Protein AF-A0A7Y0QPB8-F1 (afdb_monomer)

Sequence (155 aa):
MIEALALRRPAPTMAFICRRVGDIARDRDLPAPSYSSVRAVVTAIDPGLITLAQEGDAAYRDRFELVFRRAASRPNEQWQADHTLLDIMVVDKGGNPVRPWLTIVLDDYSRAVASYTPLHRSTDGRADSTGAASGRTPQDQPGLAGLRAQSAIHL

Secondary structure (DSSP, 8-state):
-HHHHHTPSS---HHHHHHHHHHHHHTTTPPPPPHHHHHHHHHTS-HHHHHHHHH-HHHHHHHHS-------SSTTS-EEEEEEE-SS-EE-TTS-EE--EEEEEEETTT--EEEEEEEEE-TTS-EEE--------GGGSS--SS---B-----

Radius of gyration: 27.0 Å; Cα contacts (8 Å, |Δi|>4): 204; chains: 1; bounding box: 74×31×64 Å

Nearest PDB structures (foldseek):
  4fcy-assembly1_A  TM=5.886E-01  e=6.704E-06  Muvirus mu
  4fcy-assembly1_B  TM=4.683E-01  e=1.427E-04  Muvirus mu
  1bco-assembly1_A  TM=9.246E-01  e=1.149E+00  Muvirus mu
  1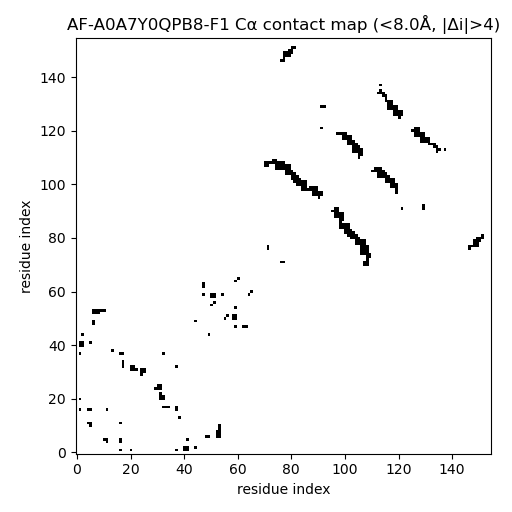bcm-assembly1_B  TM=8.246E-01  e=8.511E-01  Muvirus mu
  8xcj-assembly1_F  TM=3.112E-01  e=2.019E-01  Escherichia phage Lambda

pLDDT: mean 81.36, std 19.93, range [27.77, 97.19]

Foldseek 3Di:
DLCVLCLAPPRDDLVRSQVVQQVVCVVVVHDRDDSVVSVVVSVPPDVLSSCCSHVNDVSSCVPPPPPPDDADPDWPQAKDKDKAFDPDWDQDPVRDTWTWIKIWIAGRHVRDTQWMWTWDQDPVRDIDTDDTDHDDHPPPDPDPPDHDYDDPDDD

Mean predicted aligned error: 14.52 Å

Structure (mmCIF, N/CA/C/O backbone):
data_AF-A0A7Y0QPB8-F1
#
_entry.id   AF-A0A7Y0QPB8-F1
#
loop_
_atom_site.group_PDB
_atom_site.id
_atom_site.type_symbol
_atom_site.label_atom_id
_atom_site.label_alt_id
_atom_site.label_comp_id
_atom_site.label_asym_id
_atom_site.label_entity_id
_atom_site.label_seq_id
_atom_site.pdbx_PDB_ins_code
_atom_site.Cartn_x
_atom_site.Cartn_y
_atom_site.Cartn_z
_atom_site.occupancy
_atom_site.B_iso_or_equiv
_atom_site.auth_seq_id
_atom_site.auth_comp_id
_atom_site.auth_asym_id
_atom_site.auth_atom_id
_atom_site.pdbx_PDB_model_num
ATOM 1 N N . MET A 1 1 ? -22.682 -6.807 12.979 1.00 82.31 1 MET A N 1
ATOM 2 C CA . MET A 1 1 ? -23.544 -5.746 12.378 1.00 82.31 1 MET A CA 1
ATOM 3 C C . MET A 1 1 ? -22.943 -4.349 12.518 1.00 82.31 1 MET A C 1
ATOM 5 O O . MET A 1 1 ? -22.875 -3.652 11.516 1.00 82.31 1 MET A O 1
ATOM 9 N N . ILE A 1 2 ? -22.508 -3.931 13.715 1.00 89.31 2 ILE A N 1
ATOM 10 C CA . ILE A 1 2 ? -21.860 -2.620 13.929 1.00 89.31 2 ILE A CA 1
ATOM 11 C C . ILE A 1 2 ? -20.589 -2.480 13.075 1.00 89.31 2 ILE A C 1
ATOM 13 O O . ILE A 1 2 ? -20.415 -1.466 12.408 1.00 89.31 2 ILE A O 1
ATOM 17 N N . GLU A 1 3 ? -19.762 -3.525 13.012 1.00 91.69 3 GLU A N 1
ATOM 18 C CA . GLU A 1 3 ? -18.528 -3.550 12.209 1.00 91.69 3 GLU A CA 1
ATOM 19 C C . GLU A 1 3 ? -18.810 -3.355 10.716 1.00 91.69 3 GLU A C 1
ATOM 21 O O . GLU A 1 3 ? -18.207 -2.504 10.073 1.00 91.69 3 GLU A O 1
ATOM 26 N N . ALA A 1 4 ? -19.804 -4.069 10.178 1.00 91.81 4 ALA A N 1
ATOM 27 C CA . ALA A 1 4 ? -20.211 -3.930 8.782 1.00 91.81 4 ALA A CA 1
ATOM 28 C C . ALA A 1 4 ? -20.664 -2.502 8.443 1.00 91.81 4 ALA A C 1
ATOM 30 O O . ALA A 1 4 ? -20.426 -2.036 7.335 1.00 91.81 4 ALA A O 1
ATOM 31 N N . LEU A 1 5 ? -21.301 -1.794 9.386 1.00 93.06 5 LEU A N 1
ATOM 32 C CA . LEU A 1 5 ? -21.615 -0.376 9.213 1.00 93.06 5 LEU A CA 1
ATOM 33 C C . LEU A 1 5 ? -20.349 0.480 9.266 1.00 93.06 5 LEU A C 1
ATOM 35 O O . LEU A 1 5 ? -20.192 1.336 8.406 1.00 93.06 5 LEU A O 1
ATOM 39 N N . ALA A 1 6 ? -19.455 0.238 10.224 1.00 93.69 6 ALA A N 1
ATOM 40 C CA . ALA A 1 6 ? -18.211 0.990 10.391 1.00 93.69 6 ALA A CA 1
ATOM 41 C C . ALA A 1 6 ? -17.261 0.888 9.182 1.00 93.69 6 ALA A C 1
ATOM 43 O O . ALA A 1 6 ? -16.538 1.836 8.891 1.00 93.69 6 ALA A O 1
ATOM 44 N N . LEU A 1 7 ? -17.300 -0.225 8.444 1.00 94.62 7 LEU A N 1
ATOM 45 C CA . LEU A 1 7 ? -16.460 -0.471 7.266 1.00 94.62 7 LEU A CA 1
ATOM 46 C C . LEU A 1 7 ? -17.064 0.043 5.941 1.00 94.62 7 LEU A C 1
ATOM 48 O O . LEU A 1 7 ? -16.522 -0.223 4.871 1.00 94.62 7 LEU A O 1
ATOM 52 N N . ARG A 1 8 ? -18.187 0.774 5.956 1.00 93.81 8 ARG A N 1
ATOM 53 C CA . ARG A 1 8 ? -18.783 1.317 4.719 1.00 93.81 8 ARG A CA 1
ATOM 54 C C . ARG A 1 8 ? -18.012 2.520 4.175 1.00 93.81 8 ARG A C 1
ATOM 56 O O . ARG A 1 8 ? -17.440 3.293 4.938 1.00 93.81 8 ARG A O 1
ATOM 63 N N . ARG A 1 9 ? -18.108 2.720 2.853 1.00 89.38 9 ARG A N 1
ATOM 64 C CA . ARG A 1 9 ? -17.755 3.978 2.177 1.00 89.38 9 ARG A CA 1
ATOM 65 C C . ARG A 1 9 ? -19.018 4.765 1.789 1.00 89.38 9 ARG A C 1
ATOM 67 O O . ARG A 1 9 ? -19.978 4.148 1.313 1.00 89.38 9 ARG A O 1
ATOM 74 N N . PRO A 1 10 ? -19.026 6.101 1.946 1.00 88.50 10 PRO A N 1
ATOM 75 C CA . PRO A 1 10 ? -18.012 6.907 2.640 1.00 88.50 10 PRO A CA 1
ATOM 76 C C . PRO A 1 10 ? -17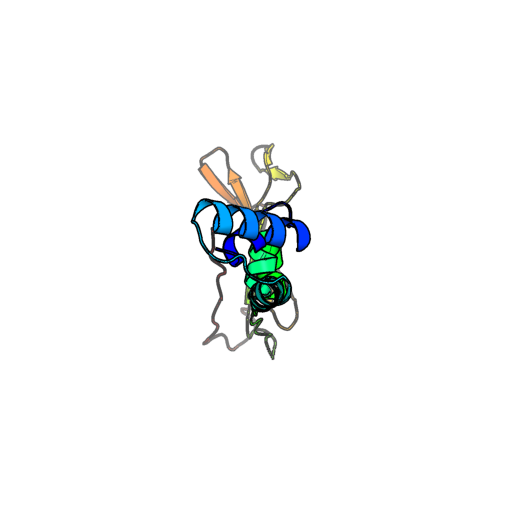.968 6.600 4.148 1.00 88.50 10 PRO A C 1
ATOM 78 O O . PRO A 1 10 ? -18.957 6.105 4.692 1.00 88.50 10 PRO A O 1
ATOM 81 N N . ALA A 1 11 ? -16.834 6.891 4.799 1.00 89.62 11 ALA A N 1
ATOM 82 C CA . ALA A 1 11 ? -16.611 6.611 6.218 1.00 89.62 11 ALA A CA 1
ATOM 83 C C . ALA A 1 11 ? -17.752 7.188 7.084 1.00 89.62 11 ALA A C 1
ATOM 85 O O . ALA A 1 11 ? -17.944 8.410 7.123 1.00 89.62 11 ALA A O 1
ATOM 86 N N . PRO A 1 12 ? -18.541 6.345 7.770 1.00 92.12 12 PRO A N 1
ATOM 87 C CA . PRO A 1 12 ? -19.667 6.827 8.547 1.00 92.12 12 PRO A CA 1
ATOM 88 C C . PRO A 1 12 ? -19.213 7.441 9.868 1.00 92.12 12 PRO A C 1
ATOM 90 O O . PRO A 1 12 ? -18.285 6.971 10.522 1.00 92.12 12 PRO A O 1
ATOM 93 N N . THR A 1 13 ? -19.932 8.467 10.316 1.00 95.00 13 THR A N 1
ATOM 94 C CA . THR A 1 13 ? -19.696 9.059 11.637 1.00 95.00 13 THR A CA 1
ATOM 95 C C . THR A 1 13 ? -20.217 8.145 12.746 1.00 95.00 13 THR A C 1
ATOM 97 O O . THR A 1 13 ? -21.201 7.423 12.569 1.00 95.00 13 THR A O 1
ATOM 100 N N . MET A 1 14 ? -19.627 8.228 13.943 1.00 95.06 14 MET A N 1
ATOM 101 C CA . MET A 1 14 ? -20.107 7.470 15.108 1.00 95.06 14 MET A CA 1
ATOM 102 C C . MET A 1 14 ? -21.590 7.747 15.404 1.00 95.06 14 MET A C 1
ATOM 104 O O . MET A 1 14 ? -22.345 6.831 15.726 1.00 95.06 14 MET A O 1
ATOM 108 N N . ALA A 1 15 ? -22.029 8.998 15.230 1.00 95.56 15 ALA A N 1
ATOM 109 C CA . ALA A 1 15 ? -23.427 9.391 15.388 1.00 95.56 15 ALA A CA 1
ATOM 110 C C . ALA A 1 15 ? -24.347 8.693 14.374 1.00 95.56 15 ALA A C 1
ATOM 112 O O . ALA A 1 15 ? -25.433 8.238 14.738 1.00 95.56 15 ALA A O 1
ATOM 113 N N . PHE A 1 16 ? -23.912 8.567 13.114 1.00 95.94 16 PHE A N 1
ATOM 114 C CA . PHE A 1 16 ? -24.649 7.815 12.102 1.00 95.94 16 PHE A CA 1
ATOM 115 C C . PHE A 1 16 ? -24.760 6.335 12.477 1.00 95.94 16 PHE A C 1
ATOM 117 O O . PHE A 1 16 ? -25.857 5.782 12.422 1.00 95.94 16 PHE A O 1
ATOM 124 N N . ILE A 1 17 ? -23.654 5.711 12.898 1.00 95.81 17 ILE A N 1
ATOM 125 C CA . ILE A 1 17 ? -23.640 4.298 13.300 1.00 95.81 17 ILE A CA 1
ATOM 126 C C . ILE A 1 17 ? -24.588 4.084 14.485 1.00 95.81 17 ILE A C 1
ATOM 128 O O . ILE A 1 17 ? -25.447 3.211 14.417 1.00 95.81 17 ILE A O 1
ATOM 132 N N . CYS A 1 18 ? -24.500 4.912 15.530 1.00 96.19 18 CYS A N 1
ATOM 133 C CA . CYS A 1 18 ? -25.363 4.800 16.709 1.00 96.19 18 CYS A CA 1
ATOM 134 C C . CYS A 1 18 ? -26.846 4.942 16.354 1.00 96.19 18 CYS A C 1
ATOM 136 O O . CYS A 1 18 ? -27.651 4.110 16.767 1.00 96.19 18 CYS A O 1
ATOM 138 N N . ARG A 1 19 ? -27.208 5.948 15.542 1.00 95.38 19 ARG A N 1
ATOM 139 C CA . ARG A 1 19 ? -28.592 6.134 15.085 1.00 95.38 19 ARG A CA 1
ATOM 140 C C . ARG A 1 19 ? -29.072 4.924 14.292 1.00 95.38 19 ARG A C 1
ATOM 142 O O . ARG A 1 19 ? -30.100 4.347 14.622 1.00 95.38 19 ARG A O 1
ATOM 149 N N . ARG A 1 20 ? -28.293 4.487 13.297 1.00 95.94 20 ARG A N 1
ATOM 150 C CA . ARG A 1 20 ? -28.693 3.386 12.416 1.00 95.94 20 ARG A CA 1
ATOM 151 C C . ARG A 1 20 ? -28.827 2.063 13.164 1.00 95.94 20 ARG A C 1
ATOM 153 O O . ARG A 1 20 ? -29.742 1.299 12.882 1.00 95.94 20 ARG A O 1
ATOM 160 N N . VAL A 1 21 ? -27.926 1.787 14.101 1.00 95.88 21 VAL A N 1
ATOM 161 C CA . VAL A 1 21 ? -27.992 0.588 14.943 1.00 95.88 21 VAL A CA 1
ATOM 162 C C . VAL A 1 21 ? -29.196 0.654 15.883 1.00 95.88 21 VAL A C 1
ATOM 164 O O . VAL A 1 21 ? -29.873 -0.356 16.048 1.00 95.88 21 VAL A O 1
ATOM 167 N N . GLY A 1 22 ? -29.493 1.827 16.449 1.00 95.69 22 GLY A N 1
ATOM 168 C CA . GLY A 1 22 ? -30.682 2.044 17.275 1.00 95.69 22 GLY A CA 1
ATOM 169 C C . GLY A 1 22 ? -31.989 1.834 16.509 1.00 95.69 22 GLY A C 1
ATOM 170 O O . GLY A 1 22 ? -32.894 1.187 17.028 1.00 95.69 22 GLY A O 1
ATOM 171 N N . ASP A 1 23 ? -32.067 2.311 15.266 1.00 95.38 23 ASP A N 1
ATOM 172 C CA . ASP A 1 23 ? -33.235 2.099 14.403 1.00 95.38 23 ASP A CA 1
ATOM 173 C C . ASP A 1 23 ? -33.446 0.611 14.110 1.00 95.38 23 ASP A C 1
ATOM 175 O O . ASP A 1 23 ? -34.529 0.089 14.340 1.00 95.38 23 ASP A O 1
ATOM 179 N N . ILE A 1 24 ? -32.383 -0.105 13.727 1.00 94.75 24 ILE A N 1
ATOM 180 C CA . ILE A 1 24 ? -32.460 -1.550 13.460 1.00 94.75 24 ILE A CA 1
ATOM 181 C C . ILE A 1 24 ? -32.827 -2.349 14.720 1.00 94.75 24 ILE A C 1
ATOM 183 O O . ILE A 1 24 ? -33.504 -3.369 14.618 1.00 94.75 24 ILE A O 1
ATOM 187 N N . ALA A 1 25 ? -32.353 -1.934 15.898 1.00 94.69 25 ALA A N 1
ATOM 188 C CA . ALA A 1 25 ? -32.713 -2.584 17.155 1.00 94.69 25 ALA A CA 1
ATOM 189 C C . ALA A 1 25 ? -34.209 -2.410 17.448 1.00 94.69 25 ALA A C 1
ATOM 191 O O . ALA A 1 25 ? -34.883 -3.393 17.738 1.00 94.69 25 ALA A O 1
ATOM 192 N N . ARG A 1 26 ? -34.736 -1.192 17.274 1.00 94.38 26 ARG A N 1
ATOM 193 C CA . ARG A 1 26 ? -36.162 -0.887 17.450 1.00 94.38 26 ARG A CA 1
ATOM 194 C C . ARG A 1 26 ? -37.044 -1.661 16.476 1.00 94.38 26 ARG A C 1
ATOM 196 O O . ARG A 1 26 ? -38.024 -2.247 16.909 1.00 94.38 26 ARG A O 1
ATOM 203 N N . ASP A 1 27 ? -36.659 -1.728 15.203 1.00 95.56 27 ASP A N 1
ATOM 204 C CA . ASP A 1 27 ? -37.388 -2.483 14.171 1.00 95.56 27 ASP A CA 1
ATOM 205 C C . ASP A 1 27 ? -37.447 -3.996 14.463 1.00 95.56 27 ASP A C 1
ATOM 207 O O . ASP A 1 27 ? -38.204 -4.728 13.830 1.00 95.56 27 ASP A O 1
ATOM 211 N N . ARG A 1 28 ? -36.615 -4.482 15.391 1.00 94.44 28 ARG A N 1
ATOM 212 C CA . ARG A 1 28 ? -36.526 -5.887 15.807 1.00 94.44 28 ARG A CA 1
ATOM 213 C C . ARG A 1 28 ? -36.967 -6.118 17.252 1.00 94.44 28 ARG A C 1
ATOM 215 O O . ARG A 1 28 ? -36.696 -7.194 17.777 1.00 94.44 28 ARG A O 1
ATOM 222 N N . ASP A 1 29 ? -37.565 -5.117 17.900 1.00 95.38 29 ASP A N 1
ATOM 223 C CA . ASP A 1 29 ? -37.940 -5.146 19.321 1.00 95.38 29 ASP A CA 1
ATOM 224 C C . ASP A 1 29 ? -36.774 -5.521 20.262 1.00 95.38 29 ASP A C 1
ATOM 226 O O . ASP A 1 29 ? -36.948 -6.128 21.319 1.00 95.38 29 ASP A O 1
ATOM 230 N N . LEU A 1 30 ? -35.549 -5.144 19.881 1.00 93.69 30 LEU A N 1
ATOM 231 C CA . LEU A 1 30 ? -34.339 -5.334 20.675 1.00 93.69 30 LEU A CA 1
ATOM 232 C C . LEU A 1 30 ? -33.961 -4.043 21.414 1.00 93.69 30 LEU A C 1
ATOM 234 O O . LEU A 1 30 ? -34.131 -2.941 20.880 1.00 93.69 30 LEU A O 1
ATOM 238 N N . PRO A 1 31 ? -33.366 -4.145 22.616 1.00 91.88 31 PRO A N 1
ATOM 239 C CA . PRO A 1 31 ? -32.845 -2.979 23.313 1.00 91.88 31 PRO A CA 1
ATOM 240 C C . PRO A 1 31 ? -31.716 -2.330 22.501 1.00 91.88 31 PRO A C 1
ATOM 242 O O . PRO A 1 31 ? -30.771 -2.992 22.063 1.00 91.88 31 PRO A O 1
ATOM 245 N N . ALA A 1 32 ? -31.806 -1.012 22.312 1.00 92.69 32 ALA A N 1
ATOM 246 C CA . ALA A 1 32 ? -30.786 -0.259 21.597 1.00 92.69 32 ALA A CA 1
ATOM 247 C C . ALA A 1 32 ? -29.463 -0.250 22.390 1.00 92.69 32 ALA A C 1
ATOM 249 O O . ALA A 1 32 ? -29.471 0.008 23.598 1.00 92.69 32 ALA A O 1
ATOM 250 N N . PRO A 1 33 ? -28.312 -0.496 21.739 1.00 94.00 33 PRO A N 1
ATOM 251 C CA . PRO A 1 33 ? -27.026 -0.442 22.415 1.00 94.00 33 PRO A CA 1
ATOM 252 C C . PRO A 1 33 ? -26.675 0.992 22.814 1.00 94.00 33 PRO A C 1
ATOM 254 O O . PRO A 1 33 ? -27.007 1.957 22.123 1.00 94.00 33 PRO A O 1
ATOM 257 N N . SER A 1 34 ? -25.940 1.124 23.917 1.00 95.25 34 SER A N 1
ATOM 258 C CA . SER A 1 34 ? -25.417 2.419 24.345 1.00 95.25 34 SER A CA 1
ATOM 259 C C . SER A 1 34 ? -24.350 2.936 23.373 1.00 95.25 34 SER A C 1
ATOM 261 O O . SER A 1 34 ? -23.650 2.153 22.722 1.00 95.25 34 SER A O 1
ATOM 263 N N . TYR A 1 35 ? -24.160 4.257 23.335 1.00 95.25 35 TYR A N 1
ATOM 264 C CA . TYR A 1 35 ? -23.067 4.881 22.582 1.00 95.25 35 TYR A CA 1
ATOM 265 C C . TYR A 1 35 ? -21.706 4.267 22.939 1.00 95.25 35 TYR A C 1
ATOM 267 O O . TYR A 1 35 ? -20.907 3.964 22.057 1.00 95.25 35 TYR A O 1
ATOM 275 N N . SER A 1 36 ? -21.459 4.033 24.230 1.00 96.50 36 SER A N 1
ATOM 276 C CA . SER A 1 36 ? -20.220 3.443 24.741 1.00 96.50 36 SER A CA 1
ATOM 277 C C . SER A 1 36 ? -19.984 2.039 24.189 1.00 96.50 36 SER A C 1
ATOM 279 O O . SER A 1 36 ? -18.866 1.717 23.797 1.00 96.50 36 SER A O 1
ATOM 281 N N . SER A 1 37 ? -21.039 1.225 24.102 1.00 9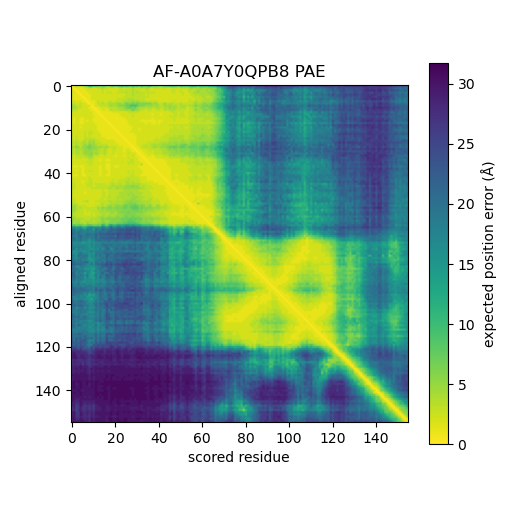6.12 37 SER A N 1
ATOM 282 C CA . SER A 1 37 ? -20.979 -0.127 23.539 1.00 96.12 37 SER A CA 1
ATOM 283 C C . SER A 1 37 ? -20.675 -0.095 22.042 1.00 96.12 37 SER A C 1
ATOM 285 O O . SER A 1 37 ? -19.805 -0.825 21.577 1.00 96.12 37 SER A O 1
ATOM 287 N N . VAL A 1 38 ? -21.346 0.785 21.287 1.00 96.56 38 VAL A N 1
ATOM 288 C CA . VAL A 1 38 ? -21.076 0.956 19.851 1.00 96.56 38 VAL A CA 1
ATOM 289 C C . VAL A 1 38 ? -19.644 1.434 19.632 1.00 96.56 38 VAL A C 1
ATOM 291 O O . VAL A 1 38 ? -18.924 0.853 18.823 1.00 96.56 38 VAL A O 1
ATOM 294 N N . ARG A 1 39 ? -19.204 2.442 20.394 1.00 96.19 39 ARG A N 1
ATOM 295 C CA . ARG A 1 39 ? -17.839 2.963 20.333 1.00 96.19 39 ARG A CA 1
ATOM 296 C C . ARG A 1 39 ? -16.816 1.870 20.620 1.00 96.19 39 ARG A C 1
ATOM 298 O O . ARG A 1 39 ? -15.878 1.760 19.846 1.00 96.19 39 ARG A O 1
ATOM 305 N N . ALA A 1 40 ? -17.016 1.067 21.665 1.00 97.19 40 ALA A N 1
ATOM 306 C CA . ALA A 1 40 ? -16.108 -0.018 22.031 1.00 97.19 40 ALA A CA 1
ATOM 307 C C . ALA A 1 40 ? -15.929 -1.030 20.891 1.00 97.19 40 ALA A C 1
ATOM 309 O O . ALA A 1 40 ? -14.799 -1.381 20.562 1.00 97.19 40 ALA A O 1
ATOM 310 N N . VAL A 1 41 ? -17.028 -1.437 20.243 1.00 96.19 41 VAL A N 1
ATOM 311 C CA . VAL A 1 41 ? -16.975 -2.345 19.086 1.00 96.19 41 VAL A CA 1
ATOM 312 C C . VAL A 1 41 ? -16.222 -1.703 17.927 1.00 96.19 41 VAL A C 1
ATOM 314 O O . VAL A 1 41 ? -15.317 -2.318 17.382 1.00 96.19 41 VAL A O 1
ATOM 317 N N . VAL A 1 42 ? -16.544 -0.455 17.571 1.00 95.62 42 VAL A N 1
ATOM 318 C CA . VAL A 1 42 ? -15.874 0.245 16.462 1.00 95.62 42 VAL A CA 1
ATOM 319 C C . VAL A 1 42 ? -14.376 0.423 16.727 1.00 95.62 42 VAL A C 1
ATOM 321 O O . VAL A 1 42 ? -13.578 0.247 15.815 1.00 95.62 42 VAL A O 1
ATOM 324 N N . THR A 1 43 ? -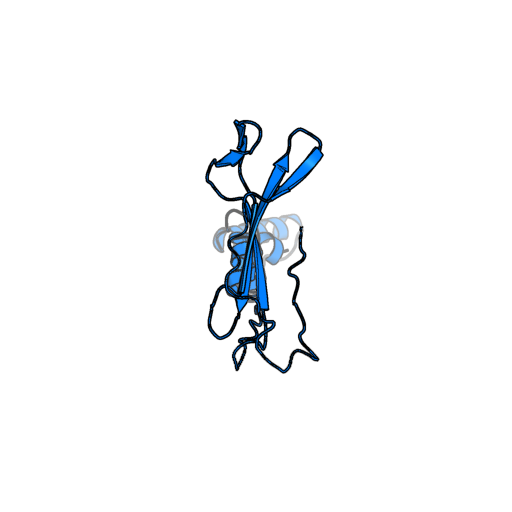13.976 0.734 17.963 1.00 95.19 43 THR A N 1
ATOM 325 C CA . THR A 1 43 ? -12.557 0.887 18.331 1.00 95.19 43 THR A CA 1
ATOM 326 C C . THR A 1 43 ? -11.794 -0.431 18.404 1.00 95.19 43 THR A C 1
ATOM 328 O O . THR A 1 43 ? -10.570 -0.407 18.386 1.00 95.19 43 THR A O 1
ATOM 331 N N . ALA A 1 44 ? -12.495 -1.561 18.512 1.00 96.69 44 ALA A N 1
ATOM 332 C CA . ALA A 1 44 ? -11.891 -2.890 18.526 1.00 96.69 44 ALA A CA 1
ATOM 333 C C . ALA A 1 44 ? -11.678 -3.467 17.115 1.00 96.69 44 ALA A C 1
ATOM 335 O O . ALA A 1 44 ? -11.056 -4.518 16.980 1.00 96.69 44 ALA A O 1
ATOM 336 N N . ILE A 1 45 ? -12.191 -2.804 16.071 1.00 95.56 45 ILE A N 1
ATOM 337 C CA . ILE A 1 45 ? -11.961 -3.216 14.685 1.00 95.56 45 ILE A CA 1
ATOM 338 C C . ILE A 1 45 ? -10.476 -3.058 14.366 1.00 95.56 45 ILE A C 1
ATOM 340 O O . ILE A 1 45 ? -9.881 -2.018 14.651 1.00 95.56 45 ILE A O 1
ATOM 344 N N . ASP A 1 46 ? -9.905 -4.083 13.734 1.00 93.94 46 ASP A N 1
ATOM 345 C CA . ASP A 1 46 ? -8.524 -4.063 13.268 1.00 93.94 46 ASP A CA 1
ATOM 346 C C . ASP A 1 46 ? -8.244 -2.807 12.407 1.00 93.94 46 ASP A C 1
ATOM 348 O O . ASP A 1 46 ? -8.951 -2.559 11.421 1.00 93.94 46 ASP A O 1
ATOM 352 N N . PRO A 1 47 ? -7.224 -1.995 12.747 1.00 92.12 47 PRO A N 1
ATOM 353 C CA . PRO A 1 47 ? -6.880 -0.796 11.982 1.00 92.12 47 PRO A CA 1
ATOM 354 C C . PRO A 1 47 ? -6.532 -1.084 10.514 1.00 92.12 47 PRO A C 1
ATOM 356 O O . PRO A 1 47 ? -6.762 -0.236 9.645 1.00 92.12 47 PRO A O 1
ATOM 359 N N . GLY A 1 48 ? -6.016 -2.282 10.228 1.00 93.25 48 GLY A N 1
ATOM 360 C CA . GLY A 1 48 ? -5.772 -2.763 8.877 1.00 93.25 48 GLY A CA 1
ATOM 361 C C . GLY A 1 48 ? -7.075 -2.941 8.100 1.00 93.25 48 GLY A C 1
ATOM 362 O O . GLY A 1 48 ? -7.201 -2.400 7.004 1.00 93.25 48 GLY A O 1
ATOM 363 N N . LEU A 1 49 ? -8.091 -3.584 8.683 1.00 93.88 49 LEU A N 1
ATOM 364 C CA . LEU A 1 49 ? -9.426 -3.691 8.076 1.00 93.88 49 LEU A CA 1
ATOM 365 C C . LEU A 1 49 ? -10.072 -2.325 7.828 1.00 93.88 49 LEU A C 1
ATOM 367 O O . LEU A 1 49 ? -10.691 -2.135 6.781 1.00 93.88 49 LEU A O 1
ATOM 371 N N . ILE A 1 50 ? -9.912 -1.360 8.741 1.00 94.19 50 ILE A N 1
ATOM 372 C CA . ILE A 1 50 ? -10.387 0.015 8.511 1.00 94.19 50 ILE A CA 1
ATOM 373 C C . ILE A 1 50 ? -9.657 0.637 7.316 1.00 94.19 50 ILE A C 1
ATOM 375 O O . ILE A 1 50 ? -10.304 1.190 6.429 1.00 94.19 50 ILE A O 1
ATOM 379 N N . THR A 1 51 ? -8.331 0.519 7.255 1.00 93.75 51 THR A N 1
ATOM 380 C CA . THR A 1 51 ? -7.524 1.078 6.157 1.00 93.75 51 THR A CA 1
ATOM 381 C C . THR A 1 51 ? -7.884 0.440 4.819 1.00 93.75 51 THR A C 1
ATOM 383 O O . THR A 1 51 ? -8.120 1.143 3.840 1.00 93.75 51 THR A O 1
ATOM 386 N N . LEU A 1 52 ? -8.027 -0.883 4.782 1.00 93.69 52 LEU A N 1
ATOM 387 C CA . LEU A 1 52 ? -8.490 -1.617 3.610 1.00 93.69 52 LEU A CA 1
ATOM 388 C C . LEU A 1 52 ? -9.871 -1.114 3.164 1.00 93.69 52 LEU A C 1
ATOM 390 O O . LEU A 1 52 ? -10.087 -0.747 2.005 1.00 93.69 52 LEU A O 1
ATOM 394 N N . ALA A 1 53 ? -10.804 -1.025 4.112 1.00 94.25 53 ALA A N 1
ATOM 395 C CA . ALA A 1 53 ? -12.169 -0.616 3.844 1.00 94.25 53 ALA A CA 1
ATOM 396 C C . ALA A 1 53 ? -12.297 0.846 3.423 1.00 94.25 53 ALA A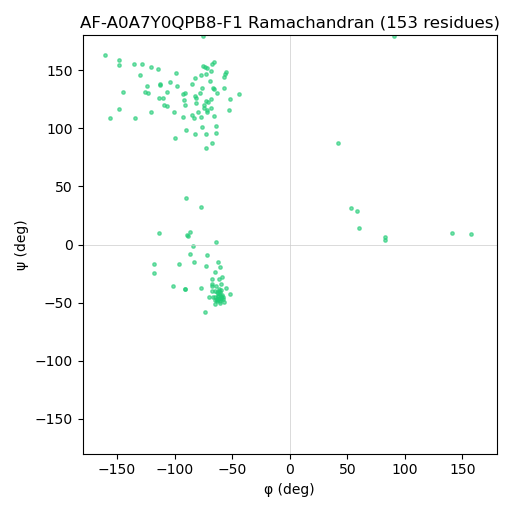 C 1
ATOM 398 O O . ALA A 1 53 ? -13.204 1.124 2.651 1.00 94.25 53 ALA A O 1
ATOM 399 N N . GLN A 1 54 ? -11.434 1.764 3.865 1.00 93.81 54 GLN A N 1
ATOM 400 C CA . GLN A 1 54 ? -11.559 3.199 3.563 1.00 93.81 54 GLN A CA 1
ATOM 401 C C . GLN A 1 54 ? -10.618 3.680 2.453 1.00 93.81 54 GLN A C 1
ATOM 403 O O . GLN A 1 54 ? -11.008 4.504 1.630 1.00 93.81 54 GLN A O 1
ATOM 408 N N . GLU A 1 55 ? -9.410 3.131 2.385 1.00 92.69 55 GLU A N 1
ATOM 409 C CA . GLU A 1 55 ? -8.307 3.642 1.562 1.00 92.69 55 GLU A CA 1
ATOM 410 C C . GLU A 1 55 ? -7.860 2.635 0.489 1.00 92.69 55 GLU A C 1
ATOM 412 O O . GLU A 1 55 ? -7.272 3.020 -0.518 1.00 92.69 55 GLU A O 1
ATOM 417 N N . GLY A 1 56 ? -8.245 1.362 0.632 1.00 92.44 56 GLY A N 1
ATOM 418 C CA . GLY A 1 56 ? -8.037 0.310 -0.365 1.00 92.44 56 GLY A CA 1
ATOM 419 C C . GLY A 1 56 ? -6.731 -0.468 -0.207 1.00 92.44 56 GLY A C 1
ATOM 420 O O . GLY A 1 56 ? -5.927 -0.218 0.692 1.00 92.44 56 GLY A O 1
ATOM 421 N N . ASP A 1 57 ? -6.540 -1.432 -1.107 1.00 91.81 57 ASP A N 1
ATOM 422 C CA . ASP A 1 57 ? -5.489 -2.448 -1.001 1.00 91.81 57 ASP A CA 1
ATOM 423 C C . ASP A 1 57 ? -4.084 -1.844 -0.983 1.00 91.81 57 ASP A C 1
ATOM 425 O O . ASP A 1 57 ? -3.266 -2.231 -0.159 1.00 91.81 57 ASP A O 1
ATOM 429 N N . ALA A 1 58 ? -3.797 -0.861 -1.842 1.00 88.88 58 ALA A N 1
ATOM 430 C CA . ALA A 1 58 ? -2.471 -0.242 -1.904 1.00 88.88 58 ALA A CA 1
ATOM 431 C C . ALA A 1 58 ? -2.073 0.401 -0.563 1.00 88.88 58 ALA A C 1
ATOM 433 O O . ALA A 1 58 ? -0.972 0.174 -0.066 1.00 88.88 58 ALA A O 1
ATOM 434 N N . ALA A 1 59 ? -2.997 1.146 0.050 1.00 91.06 59 ALA A N 1
ATOM 435 C CA . ALA A 1 59 ? -2.794 1.791 1.342 1.00 91.06 59 ALA A CA 1
ATOM 436 C C . ALA A 1 59 ? -2.672 0.782 2.494 1.00 91.06 59 ALA A C 1
ATOM 438 O O . ALA A 1 59 ? -1.901 1.007 3.428 1.00 91.06 59 ALA A O 1
ATOM 439 N N . TYR A 1 60 ? -3.427 -0.319 2.428 1.00 92.19 60 TYR A N 1
ATOM 440 C CA . TYR A 1 60 ? -3.323 -1.416 3.385 1.00 92.19 60 TYR A CA 1
ATOM 441 C C . TYR A 1 60 ? -1.957 -2.100 3.305 1.00 92.19 60 TYR A C 1
ATOM 443 O O . TYR A 1 60 ? -1.285 -2.228 4.327 1.00 92.19 60 TYR A O 1
ATOM 451 N N . ARG A 1 61 ? -1.527 -2.493 2.100 1.00 87.12 61 ARG A N 1
ATOM 452 C CA . ARG A 1 61 ? -0.250 -3.186 1.890 1.00 87.12 61 ARG A CA 1
ATOM 453 C C . ARG A 1 61 ? 0.931 -2.343 2.361 1.00 87.12 61 ARG A C 1
ATOM 455 O O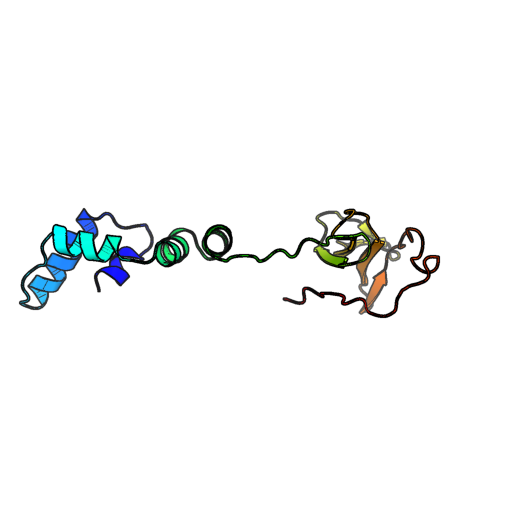 . ARG A 1 61 ? 1.784 -2.842 3.078 1.00 87.12 61 ARG A O 1
ATOM 462 N N . ASP A 1 62 ? 0.941 -1.057 2.027 1.00 86.00 62 ASP A N 1
ATOM 463 C CA . ASP A 1 62 ? 2.019 -0.140 2.414 1.00 86.00 62 ASP A CA 1
ATOM 464 C C . ASP A 1 62 ? 2.174 0.008 3.941 1.00 86.00 62 ASP A C 1
ATOM 466 O O . ASP A 1 62 ? 3.288 0.057 4.457 1.00 86.00 62 ASP A O 1
ATOM 470 N N . ARG A 1 63 ? 1.055 0.041 4.682 1.00 87.94 63 ARG A N 1
ATOM 471 C CA . ARG A 1 63 ? 1.055 0.256 6.140 1.00 87.94 63 ARG A CA 1
ATOM 472 C C . ARG A 1 63 ? 1.128 -1.014 6.980 1.00 87.94 63 ARG A C 1
ATOM 474 O O . ARG A 1 63 ? 1.726 -0.984 8.053 1.00 87.94 63 ARG A O 1
ATOM 481 N N . PHE A 1 64 ? 0.456 -2.081 6.554 1.00 86.75 64 PHE A N 1
ATOM 482 C CA . PHE A 1 64 ? 0.195 -3.258 7.389 1.00 86.75 64 PHE A CA 1
ATOM 483 C C . PHE A 1 64 ? 0.816 -4.546 6.849 1.00 86.75 64 PHE A C 1
ATOM 485 O O . PHE A 1 64 ? 1.092 -5.444 7.646 1.00 86.75 64 PHE A O 1
ATOM 492 N N . GLU A 1 65 ? 1.081 -4.663 5.542 1.00 82.38 65 GLU A N 1
ATOM 493 C CA . GLU A 1 65 ? 1.882 -5.787 5.056 1.00 82.38 65 GLU A CA 1
ATOM 494 C C . GLU A 1 65 ? 3.362 -5.503 5.306 1.00 82.38 65 GLU A C 1
ATOM 496 O O . GLU A 1 65 ? 3.984 -4.623 4.712 1.00 82.38 65 GLU A O 1
ATOM 501 N N . LEU A 1 66 ? 3.960 -6.306 6.183 1.00 67.62 66 LEU A N 1
ATOM 502 C CA . LEU A 1 66 ? 5.406 -6.368 6.327 1.00 67.62 66 LEU A CA 1
ATOM 503 C C . LEU A 1 66 ? 6.018 -6.901 5.028 1.00 67.62 66 LEU A C 1
ATOM 505 O O . LEU A 1 66 ? 6.146 -8.110 4.829 1.00 67.62 66 LEU A O 1
ATOM 509 N N . VAL A 1 67 ? 6.463 -5.998 4.155 1.00 66.62 67 VAL A N 1
ATOM 510 C CA . VAL A 1 67 ? 7.365 -6.366 3.064 1.00 66.62 67 VAL A CA 1
ATOM 511 C C . VAL A 1 67 ? 8.731 -6.641 3.688 1.00 66.62 67 VAL A C 1
ATOM 513 O O . VAL A 1 67 ? 9.518 -5.722 3.923 1.00 66.62 67 VAL A O 1
ATOM 516 N N . PHE A 1 68 ? 9.030 -7.910 3.979 1.00 60.97 68 PHE A N 1
ATOM 517 C CA . PHE A 1 68 ? 10.375 -8.313 4.386 1.00 60.97 68 PHE A CA 1
ATOM 518 C C . PHE A 1 68 ? 11.330 -8.150 3.199 1.00 60.97 68 PHE A C 1
ATOM 520 O O . PHE A 1 68 ? 11.556 -9.070 2.411 1.00 60.97 68 PHE A O 1
ATOM 527 N N . ARG A 1 69 ? 11.883 -6.944 3.053 1.00 63.53 69 ARG A N 1
ATOM 528 C CA . ARG A 1 69 ? 12.935 -6.655 2.083 1.00 63.53 69 ARG A CA 1
ATOM 529 C C . ARG A 1 69 ? 14.238 -7.217 2.634 1.00 63.53 69 ARG A C 1
ATOM 531 O O . ARG A 1 69 ? 14.854 -6.625 3.517 1.00 63.53 69 ARG A O 1
ATOM 538 N N . ARG A 1 70 ? 14.650 -8.380 2.128 1.00 70.06 70 ARG A N 1
ATOM 539 C CA . ARG A 1 70 ? 16.014 -8.873 2.340 1.00 70.06 70 ARG A CA 1
ATOM 540 C C . ARG A 1 70 ? 16.968 -7.930 1.626 1.00 70.06 70 ARG A C 1
ATOM 542 O O . ARG A 1 70 ? 16.972 -7.902 0.398 1.00 70.06 70 ARG A O 1
ATOM 549 N N . ALA A 1 71 ? 17.736 -7.175 2.402 1.00 80.69 71 ALA A N 1
ATOM 550 C CA . ALA A 1 71 ? 18.890 -6.456 1.895 1.00 80.69 71 ALA A CA 1
ATOM 551 C C . ALA A 1 71 ? 20.074 -7.425 1.820 1.00 80.69 71 ALA A C 1
ATOM 553 O O . ALA A 1 71 ? 20.385 -8.104 2.803 1.00 80.69 71 ALA A O 1
ATOM 554 N N . ALA A 1 72 ? 20.718 -7.495 0.661 1.00 90.06 72 ALA A N 1
ATOM 555 C CA . ALA A 1 72 ? 21.999 -8.160 0.507 1.00 90.06 72 ALA A CA 1
ATOM 556 C C . ALA A 1 72 ? 23.031 -7.537 1.461 1.00 90.06 72 ALA A C 1
ATOM 558 O O . ALA A 1 72 ? 23.029 -6.333 1.712 1.00 90.06 72 ALA A O 1
ATOM 559 N N . SER A 1 73 ? 23.917 -8.369 1.997 1.00 93.12 73 SER A N 1
ATOM 560 C CA . SER A 1 73 ? 25.000 -7.980 2.907 1.00 93.12 73 SER A CA 1
ATOM 561 C C . SER A 1 73 ? 26.331 -7.761 2.183 1.00 93.12 73 SER A C 1
ATOM 563 O O . SER A 1 73 ? 27.240 -7.137 2.732 1.00 93.12 73 SER A O 1
ATOM 565 N N . ARG A 1 74 ? 26.446 -8.260 0.946 1.00 93.19 74 ARG A N 1
ATOM 566 C CA . ARG A 1 74 ? 27.630 -8.133 0.088 1.00 93.19 74 ARG A CA 1
ATOM 567 C C . ARG A 1 74 ? 27.257 -8.073 -1.400 1.00 93.19 74 ARG A C 1
ATOM 569 O O . ARG A 1 74 ? 26.184 -8.557 -1.772 1.00 93.19 74 ARG A O 1
ATOM 576 N N . PRO A 1 75 ? 28.143 -7.535 -2.264 1.00 93.44 75 PRO A N 1
ATOM 577 C CA . PRO A 1 75 ? 27.933 -7.550 -3.709 1.00 93.44 75 PRO A CA 1
ATOM 578 C C . PRO A 1 75 ? 27.722 -8.969 -4.244 1.00 93.44 75 PRO A C 1
ATOM 580 O O . PRO A 1 75 ? 28.339 -9.921 -3.756 1.00 93.44 75 PRO A O 1
ATOM 583 N N . ASN A 1 76 ? 26.892 -9.094 -5.279 1.00 90.94 76 ASN A N 1
ATOM 584 C CA . ASN A 1 76 ? 26.553 -10.349 -5.947 1.00 90.94 76 ASN A CA 1
ATOM 585 C C . ASN A 1 76 ? 25.940 -11.404 -5.019 1.00 90.94 76 ASN A C 1
ATOM 587 O O . ASN A 1 76 ? 26.117 -12.591 -5.253 1.00 90.94 76 ASN A O 1
ATOM 591 N N . GLU A 1 77 ? 25.245 -11.007 -3.954 1.00 91.31 77 GLU A N 1
ATOM 592 C CA . GLU A 1 77 ? 24.507 -11.943 -3.096 1.00 91.31 77 GLU A CA 1
ATOM 593 C C . GLU A 1 77 ? 23.057 -12.133 -3.559 1.00 91.31 77 GLU A C 1
ATOM 595 O O . GLU A 1 77 ? 22.529 -13.245 -3.525 1.00 91.31 77 GLU A O 1
ATOM 600 N N . GLN A 1 78 ? 22.421 -11.052 -4.014 1.00 91.50 78 GLN A N 1
ATOM 601 C CA . GLN A 1 78 ? 21.038 -11.039 -4.475 1.00 91.50 78 GLN A CA 1
ATOM 602 C C . GLN A 1 78 ? 20.897 -10.057 -5.631 1.00 91.50 78 GLN A C 1
ATOM 604 O O . GLN A 1 78 ? 21.321 -8.905 -5.526 1.00 91.50 78 GLN A O 1
ATOM 609 N N . TRP A 1 79 ? 20.258 -10.502 -6.709 1.00 92.31 79 TRP A N 1
ATOM 610 C CA . TRP A 1 79 ? 19.928 -9.652 -7.848 1.00 92.31 79 TRP A CA 1
ATOM 611 C C . TRP A 1 79 ? 18.416 -9.466 -7.949 1.00 92.31 79 TRP A C 1
ATOM 613 O O . TRP A 1 79 ? 17.655 -10.421 -7.777 1.00 92.31 79 TRP A O 1
ATOM 623 N N . GLN A 1 80 ? 17.996 -8.236 -8.227 1.00 91.81 80 GLN A N 1
ATOM 624 C CA . GLN A 1 80 ? 16.606 -7.854 -8.465 1.00 91.81 80 GLN A CA 1
ATOM 625 C C . GLN A 1 80 ? 16.412 -7.592 -9.952 1.00 91.81 80 GLN A C 1
ATOM 627 O O . GLN A 1 80 ? 17.202 -6.870 -10.556 1.00 91.81 80 GLN A O 1
ATOM 632 N N . ALA A 1 81 ? 15.365 -8.172 -10.530 1.00 93.88 81 ALA A N 1
ATOM 633 C CA . ALA A 1 81 ? 14.956 -7.894 -11.896 1.00 93.88 81 ALA A CA 1
ATOM 634 C C . ALA A 1 81 ? 13.600 -7.189 -11.879 1.00 93.88 81 ALA A C 1
ATOM 636 O O . ALA A 1 81 ? 12.658 -7.709 -11.283 1.00 93.88 81 ALA A O 1
ATOM 637 N N . ASP A 1 82 ? 13.518 -6.035 -12.534 1.00 91.75 82 ASP A N 1
ATOM 638 C CA . ASP A 1 82 ? 12.259 -5.327 -12.773 1.00 91.75 82 ASP A CA 1
ATOM 639 C C . ASP A 1 82 ? 11.956 -5.285 -14.271 1.00 91.75 82 ASP A C 1
ATOM 641 O O . ASP A 1 82 ? 12.879 -5.300 -15.092 1.00 91.75 82 ASP A O 1
ATOM 645 N N . HIS A 1 83 ? 10.669 -5.241 -14.617 1.00 92.25 83 HIS A N 1
ATOM 646 C CA . HIS A 1 83 ? 10.185 -5.146 -15.988 1.00 92.25 83 HIS A CA 1
ATOM 647 C C . HIS A 1 83 ? 9.081 -4.094 -16.076 1.00 92.25 83 HIS A C 1
ATOM 649 O O . HIS A 1 83 ? 7.967 -4.310 -15.606 1.00 92.25 83 HIS A O 1
ATOM 655 N N . THR A 1 84 ? 9.382 -2.964 -16.711 1.00 92.06 84 THR A N 1
ATOM 656 C CA . THR A 1 84 ? 8.472 -1.816 -16.771 1.00 92.06 84 THR A CA 1
ATOM 657 C C . THR A 1 84 ? 8.232 -1.389 -18.215 1.00 92.06 84 THR A C 1
ATOM 659 O O . THR A 1 84 ? 9.179 -1.190 -18.977 1.00 92.06 84 THR A O 1
ATOM 662 N N . LEU A 1 85 ? 6.966 -1.202 -18.599 1.00 94.81 85 LEU A N 1
ATOM 663 C CA . LEU A 1 85 ? 6.615 -0.552 -19.862 1.00 94.81 85 LEU A CA 1
ATOM 664 C C . LEU A 1 85 ? 7.012 0.923 -19.786 1.00 94.81 85 LEU A C 1
ATOM 666 O O . LEU A 1 85 ? 6.475 1.667 -18.966 1.00 94.81 85 LEU A O 1
ATOM 670 N N . LEU A 1 86 ? 7.933 1.361 -20.643 1.00 92.81 86 LEU A N 1
ATOM 671 C CA . LEU A 1 86 ? 8.382 2.744 -20.609 1.00 92.81 86 LEU A CA 1
ATOM 672 C C . LEU A 1 86 ? 7.309 3.698 -21.149 1.00 92.81 86 LEU A C 1
ATOM 674 O O . LEU A 1 86 ? 6.560 3.400 -22.087 1.00 92.81 86 LEU A O 1
ATOM 678 N N . ASP A 1 87 ? 7.267 4.897 -20.576 1.00 93.44 87 ASP A N 1
ATOM 679 C CA . ASP A 1 87 ? 6.422 6.001 -21.041 1.00 93.44 87 ASP A CA 1
ATOM 680 C C . ASP A 1 87 ? 7.142 6.884 -22.073 1.00 93.44 87 ASP A C 1
ATOM 682 O O . ASP A 1 87 ? 7.073 8.108 -22.056 1.00 93.44 87 ASP A O 1
ATOM 686 N N . ILE A 1 88 ? 7.892 6.240 -22.970 1.00 91.56 88 ILE A N 1
ATOM 687 C CA . ILE A 1 88 ? 8.560 6.877 -24.106 1.00 91.56 88 ILE A CA 1
ATOM 688 C C . ILE A 1 88 ? 8.237 6.105 -25.383 1.00 91.56 88 ILE A C 1
ATOM 690 O O . ILE A 1 88 ? 8.116 4.878 -25.370 1.00 91.56 88 ILE A O 1
ATOM 694 N N . MET A 1 89 ? 8.125 6.833 -26.492 1.00 94.19 89 MET A N 1
ATOM 695 C CA . MET A 1 89 ? 8.021 6.254 -27.829 1.00 94.19 89 MET A CA 1
ATOM 696 C C . MET A 1 89 ? 9.420 6.111 -28.426 1.00 94.19 89 MET A C 1
ATOM 698 O O . MET A 1 89 ? 10.187 7.073 -28.448 1.00 94.19 89 MET A O 1
ATOM 702 N N . VAL A 1 90 ? 9.740 4.930 -28.943 1.00 91.19 90 VAL A N 1
ATOM 703 C CA . VAL A 1 90 ? 10.959 4.668 -29.720 1.00 91.19 90 VAL A CA 1
ATOM 704 C C . VAL A 1 90 ? 10.572 4.181 -31.109 1.00 91.19 90 VAL A C 1
ATOM 706 O O . VAL A 1 90 ? 9.502 3.608 -31.284 1.00 91.19 90 VAL A O 1
ATOM 709 N N . VAL A 1 91 ? 11.421 4.405 -32.104 1.00 91.88 91 VAL A N 1
ATOM 710 C CA . VAL A 1 91 ? 11.213 3.861 -33.451 1.00 91.88 91 VAL A CA 1
ATOM 711 C C . VAL A 1 91 ? 11.920 2.510 -33.532 1.00 91.88 91 VAL A C 1
ATOM 713 O O . VAL A 1 91 ? 13.109 2.422 -33.217 1.00 91.88 91 VAL A O 1
ATOM 716 N N . ASP A 1 92 ? 11.191 1.455 -33.894 1.00 87.50 92 ASP A N 1
ATOM 717 C CA . ASP A 1 92 ? 11.764 0.123 -34.084 1.00 87.50 92 ASP A CA 1
ATOM 718 C C . ASP A 1 92 ? 12.560 0.008 -35.399 1.00 87.50 92 ASP A C 1
ATOM 720 O O . ASP A 1 92 ? 12.663 0.949 -36.189 1.00 87.50 92 ASP A O 1
ATOM 724 N N . LYS A 1 93 ? 13.142 -1.169 -35.658 1.00 84.62 93 LYS A N 1
ATOM 725 C CA . LYS A 1 93 ? 13.890 -1.418 -36.903 1.00 84.62 93 LYS A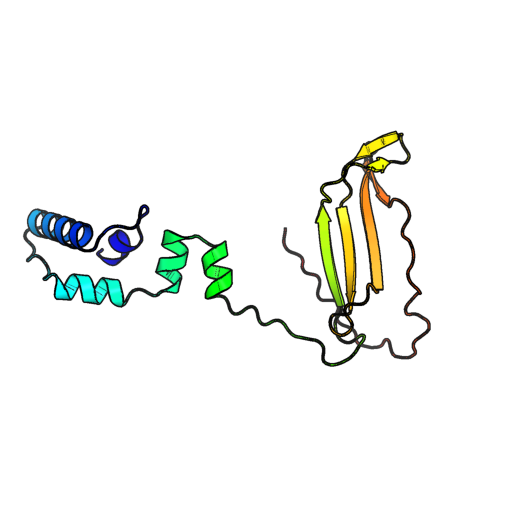 CA 1
ATOM 726 C C . LYS A 1 93 ? 13.016 -1.362 -38.161 1.00 84.62 93 LYS A C 1
ATOM 728 O O . LYS A 1 93 ? 13.550 -1.144 -39.244 1.00 84.62 93 LYS A O 1
ATOM 733 N N . GLY A 1 94 ? 11.708 -1.581 -38.025 1.00 83.69 94 GLY A N 1
ATOM 734 C CA . GLY A 1 94 ? 10.720 -1.472 -39.097 1.00 83.69 94 GLY A CA 1
ATOM 735 C C . GLY A 1 94 ? 10.217 -0.043 -39.321 1.00 83.69 94 GLY A C 1
ATOM 736 O O . GLY A 1 94 ? 9.416 0.177 -40.224 1.00 83.69 94 GLY A O 1
ATOM 737 N N . GLY A 1 95 ? 10.684 0.932 -38.533 1.00 88.56 95 GLY A N 1
ATOM 738 C CA . GLY A 1 95 ? 10.234 2.319 -38.612 1.00 88.56 95 GLY A CA 1
ATOM 739 C C . GLY A 1 95 ? 8.936 2.597 -37.849 1.00 88.56 95 GLY A C 1
ATOM 740 O O . GLY A 1 95 ? 8.416 3.710 -37.932 1.00 88.56 95 GLY A O 1
ATOM 741 N N . ASN A 1 96 ? 8.408 1.631 -37.094 1.00 88.94 96 ASN A N 1
ATOM 742 C CA . ASN A 1 96 ? 7.171 1.810 -36.346 1.00 88.94 96 ASN A CA 1
ATOM 743 C C . ASN A 1 96 ? 7.447 2.463 -34.987 1.00 88.94 96 ASN A C 1
ATOM 745 O O . ASN A 1 96 ? 8.389 2.073 -34.291 1.00 88.94 96 ASN A O 1
ATOM 749 N N . PRO A 1 97 ? 6.615 3.424 -34.557 1.00 91.62 97 PRO A N 1
ATOM 750 C CA . PRO A 1 97 ? 6.696 3.966 -33.213 1.00 91.62 97 PRO A CA 1
ATOM 751 C C . PRO A 1 97 ? 6.131 2.942 -32.213 1.00 91.62 97 PRO A C 1
ATOM 753 O O . PRO A 1 97 ? 4.960 2.570 -32.273 1.00 91.62 97 PRO A O 1
ATOM 756 N N . VAL A 1 98 ? 6.956 2.502 -31.266 1.00 93.06 98 VAL A N 1
ATOM 757 C CA . VAL A 1 98 ? 6.627 1.489 -30.255 1.00 93.06 98 VAL A CA 1
ATOM 758 C C . VAL A 1 98 ? 6.960 1.980 -28.847 1.00 93.06 98 VAL A C 1
ATOM 760 O O . VAL A 1 98 ? 7.840 2.819 -28.653 1.00 93.06 98 VAL A O 1
ATOM 763 N N . ARG A 1 99 ? 6.278 1.428 -27.840 1.00 93.94 99 ARG A N 1
ATOM 764 C CA . ARG A 1 99 ? 6.641 1.594 -26.425 1.00 93.94 99 ARG A CA 1
ATOM 765 C C . ARG A 1 99 ? 7.382 0.346 -25.962 1.00 93.94 99 ARG A C 1
ATOM 767 O O . ARG A 1 99 ? 6.772 -0.727 -25.946 1.00 93.94 99 ARG A O 1
ATOM 774 N N . PRO A 1 100 ? 8.673 0.441 -25.623 1.00 93.69 100 PRO A N 1
ATOM 775 C CA . PRO A 1 100 ? 9.425 -0.720 -25.203 1.00 93.69 100 PRO A CA 1
ATOM 776 C C . PRO A 1 100 ? 9.159 -1.008 -23.726 1.00 93.69 100 PRO A C 1
ATOM 778 O O . PRO A 1 100 ? 9.055 -0.107 -22.894 1.00 93.69 100 PRO A O 1
ATOM 781 N N . TRP A 1 101 ? 9.108 -2.285 -23.393 1.00 94.19 101 TRP A N 1
ATOM 782 C CA . TRP A 1 101 ? 9.337 -2.749 -22.041 1.00 94.19 101 TRP A CA 1
ATOM 783 C C . TRP A 1 101 ? 10.827 -2.720 -21.737 1.00 94.19 101 TRP A C 1
ATOM 785 O O . TRP A 1 101 ? 11.624 -3.180 -22.546 1.00 94.19 101 TRP A O 1
ATOM 795 N N . LEU A 1 102 ? 11.222 -2.218 -20.579 1.00 94.38 102 LEU A N 1
ATOM 796 C CA . LEU A 1 102 ? 12.597 -2.268 -20.111 1.00 94.38 102 LEU A CA 1
ATOM 797 C C . LEU A 1 102 ? 12.705 -3.293 -18.991 1.00 94.38 102 LEU A C 1
ATOM 799 O O . LEU A 1 102 ? 12.085 -3.132 -17.944 1.00 94.38 102 LEU A O 1
ATOM 803 N N . THR A 1 103 ? 13.526 -4.316 -19.208 1.00 94.19 103 THR A N 1
ATOM 804 C CA . THR A 1 103 ? 14.003 -5.187 -18.134 1.00 94.19 103 THR A CA 1
ATOM 805 C C . THR A 1 103 ? 15.332 -4.657 -17.615 1.00 94.19 103 THR A C 1
ATOM 807 O O . THR A 1 103 ? 16.239 -4.444 -18.418 1.00 94.19 103 THR A O 1
ATOM 810 N N . ILE A 1 104 ? 15.488 -4.487 -16.303 1.00 94.62 104 ILE A N 1
ATOM 811 C CA . ILE A 1 104 ? 16.772 -4.151 -15.660 1.00 94.62 104 ILE A CA 1
ATOM 812 C C . ILE A 1 104 ? 17.079 -5.206 -14.605 1.00 94.62 104 ILE A C 1
ATOM 814 O O . ILE A 1 104 ? 16.196 -5.570 -13.836 1.00 94.62 104 ILE A O 1
ATOM 818 N N . VAL A 1 105 ? 18.331 -5.664 -14.541 1.00 95.25 105 VAL A N 1
ATOM 819 C CA . VAL A 1 105 ? 18.854 -6.492 -13.449 1.00 95.25 105 VAL A CA 1
ATOM 820 C C . VAL A 1 105 ? 19.826 -5.663 -12.617 1.00 95.25 105 VAL A C 1
ATOM 822 O O . VAL A 1 105 ? 20.839 -5.183 -13.129 1.00 95.25 105 VAL A O 1
ATOM 825 N N . LEU A 1 106 ? 19.519 -5.511 -11.334 1.00 94.56 106 LEU A N 1
ATOM 826 C CA . LEU A 1 106 ? 20.276 -4.744 -10.351 1.00 94.56 106 LEU A CA 1
ATOM 827 C C . LEU A 1 106 ? 20.897 -5.671 -9.308 1.00 94.56 106 LEU A C 1
ATOM 829 O O . LEU A 1 106 ? 20.228 -6.568 -8.796 1.00 94.56 106 LEU A O 1
ATOM 833 N N . ASP A 1 107 ? 22.145 -5.409 -8.933 1.00 92.69 107 ASP A N 1
ATOM 834 C CA . ASP A 1 107 ? 22.715 -5.946 -7.698 1.00 92.69 107 ASP A CA 1
ATOM 835 C C . ASP A 1 107 ? 22.107 -5.214 -6.491 1.00 92.69 107 ASP A C 1
ATOM 837 O O . ASP A 1 107 ? 22.178 -3.988 -6.408 1.00 92.69 107 ASP A O 1
ATOM 841 N N . ASP A 1 108 ? 21.496 -5.940 -5.551 1.00 92.25 108 ASP A N 1
ATOM 842 C CA . ASP A 1 108 ? 20.750 -5.317 -4.447 1.00 92.25 108 ASP A CA 1
ATOM 843 C C . ASP A 1 108 ? 21.656 -4.555 -3.461 1.00 92.25 108 ASP A C 1
ATOM 845 O O . ASP A 1 108 ? 21.253 -3.507 -2.951 1.00 92.25 108 ASP A O 1
ATOM 849 N N . TYR A 1 109 ? 22.888 -5.033 -3.235 1.00 91.62 109 TYR A N 1
ATOM 850 C CA . TYR A 1 109 ? 23.839 -4.401 -2.313 1.00 91.62 109 TYR A CA 1
ATOM 851 C C . TYR A 1 109 ? 24.417 -3.106 -2.892 1.00 91.62 109 TYR A C 1
ATOM 853 O O . TYR A 1 109 ? 24.289 -2.036 -2.303 1.00 91.62 109 TYR A O 1
ATOM 861 N N . SER A 1 110 ? 25.060 -3.194 -4.058 1.00 92.81 110 SER A N 1
ATOM 862 C CA . SER A 1 110 ? 25.770 -2.064 -4.670 1.00 92.81 110 SER A CA 1
ATOM 863 C C . SER A 1 110 ? 24.866 -1.129 -5.469 1.00 92.81 110 SER A C 1
ATOM 865 O O . SER A 1 110 ? 25.290 -0.027 -5.814 1.00 92.81 110 SER A O 1
ATOM 867 N N . ARG A 1 111 ? 23.640 -1.566 -5.795 1.00 90.88 111 ARG A N 1
ATOM 868 C CA . ARG A 1 111 ? 22.718 -0.903 -6.734 1.00 90.88 111 ARG A CA 1
ATOM 869 C C . ARG A 1 111 ? 23.268 -0.762 -8.155 1.00 90.88 111 ARG A C 1
ATOM 871 O O . ARG A 1 111 ? 22.703 -0.025 -8.960 1.00 90.88 111 ARG A O 1
ATOM 878 N N . ALA A 1 112 ? 24.340 -1.480 -8.490 1.00 93.94 112 ALA A N 1
ATOM 879 C CA . ALA A 1 112 ? 24.884 -1.498 -9.837 1.00 93.94 112 ALA A CA 1
ATOM 880 C C . ALA A 1 112 ? 23.932 -2.218 -10.808 1.00 93.94 112 ALA A C 1
ATOM 882 O O . ALA A 1 112 ? 23.357 -3.258 -10.483 1.00 93.94 112 ALA A O 1
ATOM 883 N N . VAL A 1 113 ? 23.806 -1.684 -12.026 1.00 94.19 113 VAL A N 1
ATOM 884 C CA . VAL A 1 113 ? 23.095 -2.344 -13.129 1.00 94.19 113 VAL A CA 1
ATOM 885 C C . VAL A 1 113 ? 23.986 -3.443 -13.695 1.00 94.19 113 VAL A C 1
ATOM 887 O O . VAL A 1 113 ? 24.988 -3.160 -14.349 1.00 94.19 113 VAL A O 1
ATOM 890 N N . ALA A 1 114 ? 23.609 -4.696 -13.452 1.00 92.88 114 ALA A N 1
ATOM 891 C CA . ALA A 1 114 ? 24.289 -5.862 -14.004 1.00 92.88 114 ALA A CA 1
ATOM 892 C C . ALA A 1 114 ? 23.920 -6.073 -15.480 1.00 92.88 114 ALA A C 1
ATOM 894 O O . ALA A 1 114 ? 24.764 -6.454 -16.288 1.00 92.88 114 ALA A O 1
ATOM 895 N N . SER A 1 115 ? 22.660 -5.817 -15.849 1.00 92.31 115 SER A N 1
ATOM 896 C CA . SER A 1 115 ? 22.207 -5.853 -17.243 1.00 92.31 115 SER A CA 1
ATOM 897 C C . SER A 1 115 ? 20.908 -5.077 -17.444 1.00 92.31 115 SER A C 1
ATOM 899 O O . SER A 1 115 ? 20.187 -4.788 -16.489 1.00 92.31 115 SER A O 1
ATOM 901 N N . TYR A 1 116 ? 20.600 -4.754 -18.698 1.00 93.19 116 TYR A N 1
ATOM 902 C CA . TYR A 1 116 ? 19.291 -4.252 -19.091 1.00 93.19 116 TYR A CA 1
ATOM 903 C C . TYR A 1 116 ? 18.940 -4.696 -20.513 1.00 93.19 116 TYR A C 1
ATOM 905 O O . 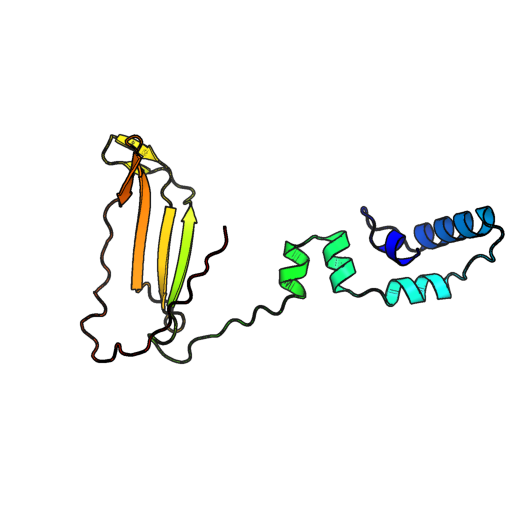TYR A 1 116 ? 19.818 -4.991 -21.327 1.00 93.19 116 TYR A O 1
ATOM 913 N N . THR A 1 117 ? 17.651 -4.782 -20.826 1.00 93.25 117 THR A N 1
ATOM 914 C CA . THR A 1 117 ? 17.165 -5.163 -22.155 1.00 93.25 117 THR A CA 1
ATOM 915 C C . THR A 1 117 ? 15.843 -4.464 -22.451 1.00 93.25 117 THR A C 1
ATOM 917 O O . THR A 1 117 ? 14.855 -4.731 -21.766 1.00 93.25 117 THR A O 1
ATOM 920 N N . PRO A 1 118 ? 15.790 -3.592 -23.471 1.00 88.50 118 PRO A N 1
ATOM 921 C CA . PRO A 1 118 ? 14.529 -3.117 -24.008 1.00 88.50 118 PRO A CA 1
ATOM 922 C C . PRO A 1 118 ? 13.918 -4.189 -24.927 1.00 88.50 118 PRO A C 1
ATOM 924 O O . PRO A 1 118 ? 14.575 -4.717 -25.828 1.00 88.50 118 PRO A O 1
ATOM 927 N N . LEU A 1 119 ? 12.648 -4.497 -24.704 1.00 86.88 119 LEU A N 1
ATOM 928 C CA . LEU A 1 119 ? 11.853 -5.481 -25.420 1.00 86.88 119 LEU A CA 1
ATOM 929 C C . LEU A 1 119 ? 10.615 -4.800 -25.989 1.00 86.88 119 LEU A C 1
ATOM 931 O O . LEU A 1 119 ? 9.872 -4.139 -25.272 1.00 86.88 119 LEU A O 1
ATOM 935 N N . HIS A 1 120 ? 10.338 -5.005 -27.266 1.00 85.19 120 HIS A N 1
ATOM 936 C CA . HIS A 1 120 ? 9.040 -4.666 -27.832 1.00 85.19 120 HIS A CA 1
ATOM 937 C C . HIS A 1 120 ? 8.571 -5.813 -28.719 1.00 85.19 120 HIS A C 1
ATOM 939 O O . HIS A 1 120 ? 9.360 -6.629 -29.208 1.00 85.19 120 HIS A O 1
ATOM 945 N N . ARG A 1 121 ? 7.256 -5.909 -28.893 1.00 69.31 121 ARG A N 1
ATOM 946 C CA . ARG A 1 121 ? 6.674 -6.859 -29.833 1.00 69.31 121 ARG A CA 1
ATOM 947 C C . ARG A 1 121 ? 6.761 -6.244 -31.225 1.00 69.31 121 ARG A C 1
ATOM 949 O O . ARG A 1 121 ? 6.209 -5.164 -31.418 1.00 69.31 121 ARG A O 1
ATOM 956 N N . SER A 1 122 ? 7.422 -6.912 -32.169 1.00 62.25 122 SER A N 1
ATOM 957 C CA . SER A 1 122 ? 7.332 -6.497 -33.568 1.00 62.25 122 SER A CA 1
ATOM 958 C C . SER A 1 122 ? 5.942 -6.832 -34.113 1.00 62.25 122 SER A C 1
ATOM 960 O O . SER A 1 122 ? 5.289 -7.786 -33.668 1.00 62.25 122 SER A O 1
ATOM 962 N N . THR A 1 123 ? 5.481 -6.056 -35.092 1.00 59.25 123 THR A N 1
ATOM 963 C CA . THR A 1 123 ? 4.214 -6.300 -35.804 1.00 59.25 123 THR A CA 1
ATOM 964 C C . THR A 1 123 ? 4.187 -7.651 -36.528 1.00 59.25 123 THR A C 1
ATOM 966 O O . THR A 1 123 ? 3.110 -8.192 -36.760 1.00 59.25 123 THR A O 1
ATOM 969 N N . ASP A 1 124 ? 5.355 -8.248 -36.774 1.00 63.25 124 ASP A N 1
ATOM 970 C CA . ASP A 1 124 ? 5.523 -9.540 -37.452 1.00 63.25 124 ASP A CA 1
ATOM 971 C C . ASP A 1 124 ? 5.486 -10.739 -36.481 1.00 63.25 124 ASP A C 1
ATOM 973 O O . ASP A 1 124 ? 5.776 -11.876 -36.853 1.00 63.25 124 ASP A O 1
ATOM 977 N N . GLY A 1 125 ? 5.144 -10.508 -35.207 1.00 52.34 125 GLY A N 1
ATOM 978 C CA . GLY A 1 125 ? 4.972 -11.558 -34.198 1.00 52.34 125 GLY A CA 1
ATOM 979 C C . GLY A 1 125 ? 6.265 -12.039 -33.531 1.00 52.34 125 GLY A C 1
ATOM 980 O O . GLY A 1 125 ? 6.208 -12.939 -32.690 1.00 52.34 125 GLY A O 1
ATOM 981 N N . ARG A 1 126 ? 7.418 -11.429 -33.840 1.00 55.50 126 ARG A N 1
ATOM 982 C CA . ARG A 1 126 ? 8.713 -11.727 -33.210 1.00 55.50 126 ARG A CA 1
ATOM 983 C C . ARG A 1 126 ? 9.008 -10.705 -32.111 1.00 55.50 126 ARG A C 1
ATOM 985 O O . ARG A 1 126 ? 8.778 -9.511 -32.274 1.00 55.50 126 ARG A O 1
ATOM 992 N N . ALA A 1 127 ? 9.495 -11.166 -30.964 1.00 56.50 127 ALA A N 1
ATOM 993 C CA . ALA A 1 127 ? 10.005 -10.264 -29.940 1.00 56.50 127 ALA A CA 1
ATOM 994 C C . ALA A 1 127 ? 11.372 -9.738 -30.400 1.00 56.50 127 ALA A C 1
ATOM 996 O O . ALA A 1 127 ? 12.288 -10.538 -30.599 1.00 56.50 127 ALA A O 1
ATOM 997 N N . ASP A 1 128 ? 11.490 -8.426 -30.596 1.00 61.78 128 ASP A N 1
ATOM 998 C CA . ASP A 1 128 ? 12.719 -7.797 -31.073 1.00 61.78 128 ASP A CA 1
ATOM 999 C C . ASP A 1 128 ? 13.341 -6.970 -29.940 1.00 61.78 128 ASP A C 1
ATOM 1001 O O . ASP A 1 128 ? 12.698 -6.129 -29.305 1.00 61.78 128 ASP A O 1
ATOM 1005 N N . SER A 1 129 ? 14.613 -7.241 -29.650 1.00 57.88 129 SER A N 1
ATOM 1006 C CA . SER A 1 129 ? 15.398 -6.473 -28.685 1.00 57.88 129 SER A CA 1
ATOM 1007 C C . SER A 1 129 ? 16.111 -5.333 -29.406 1.00 57.88 129 SER A C 1
ATOM 1009 O O . SER A 1 129 ? 16.936 -5.569 -30.300 1.00 57.88 129 SER A O 1
ATOM 1011 N N . THR A 1 130 ? 15.839 -4.095 -29.011 1.00 56.97 130 THR A N 1
ATOM 1012 C CA . THR A 1 130 ? 16.529 -2.924 -29.562 1.00 56.97 130 THR A CA 1
ATOM 1013 C C . THR A 1 130 ? 17.861 -2.750 -28.834 1.00 56.97 130 THR A C 1
ATOM 1015 O O . THR A 1 130 ? 17.887 -2.186 -27.756 1.00 56.97 130 THR A O 1
ATOM 1018 N N . GLY A 1 131 ? 18.960 -3.273 -29.391 1.00 51.19 131 GLY A N 1
ATOM 1019 C CA . GLY A 1 131 ? 20.345 -2.991 -28.972 1.00 51.19 131 GLY A CA 1
ATOM 1020 C C . GLY A 1 131 ? 20.603 -2.943 -27.456 1.00 51.19 131 GLY A C 1
ATOM 1021 O O . GLY A 1 131 ? 20.598 -1.872 -26.858 1.00 51.19 131 GLY A O 1
ATOM 1022 N N . ALA A 1 132 ? 20.891 -4.089 -26.837 1.00 48.78 132 ALA A N 1
ATOM 1023 C CA . ALA A 1 132 ? 21.377 -4.128 -25.459 1.00 48.78 132 ALA A CA 1
ATOM 1024 C C . ALA A 1 132 ? 22.795 -3.533 -25.383 1.00 48.78 132 ALA A C 1
ATOM 1026 O O . ALA A 1 132 ? 23.691 -4.021 -26.075 1.00 48.78 132 ALA A O 1
ATOM 1027 N N . ALA A 1 133 ? 23.042 -2.529 -24.532 1.00 48.47 133 ALA A N 1
ATOM 1028 C CA . ALA A 1 133 ? 24.420 -2.242 -24.145 1.00 48.47 133 ALA A CA 1
ATOM 1029 C C . ALA A 1 133 ? 24.795 -3.199 -23.015 1.00 48.47 133 ALA A C 1
ATOM 1031 O O . ALA A 1 133 ? 24.311 -3.092 -21.887 1.00 48.47 133 ALA A O 1
ATOM 1032 N N . SER A 1 134 ? 25.658 -4.158 -23.339 1.00 43.66 134 SER A N 1
ATOM 1033 C CA . SER A 1 134 ? 26.306 -4.993 -22.340 1.00 43.66 134 SER A CA 1
ATOM 1034 C C . SER A 1 134 ? 27.193 -4.099 -21.471 1.00 43.66 134 SER A C 1
ATOM 1036 O O . SER A 1 134 ? 28.301 -3.732 -21.859 1.00 43.66 134 SER A O 1
ATOM 1038 N N . GLY A 1 135 ? 26.721 -3.765 -20.269 1.00 45.84 135 GLY A N 1
ATOM 1039 C CA . GLY A 1 135 ? 27.630 -3.558 -19.144 1.00 45.84 135 GLY A CA 1
ATOM 1040 C C . GLY A 1 135 ? 28.477 -4.822 -18.971 1.00 45.84 135 GLY A C 1
ATOM 1041 O O . GLY A 1 135 ? 28.039 -5.911 -19.347 1.00 45.84 135 GLY A O 1
ATOM 1042 N N . ARG A 1 136 ? 29.723 -4.672 -18.511 1.00 39.97 136 ARG A N 1
ATOM 1043 C CA . ARG A 1 136 ? 30.730 -5.747 -18.458 1.00 39.97 136 ARG A CA 1
ATOM 1044 C C . ARG A 1 136 ? 30.146 -7.063 -17.930 1.00 39.97 136 ARG A C 1
ATOM 1046 O O . ARG A 1 136 ? 29.518 -7.095 -16.876 1.00 39.97 136 ARG A O 1
ATOM 1053 N N . THR A 1 137 ? 30.389 -8.138 -18.671 1.00 39.31 137 THR A N 1
ATOM 1054 C CA . THR A 1 137 ? 29.977 -9.507 -18.355 1.00 39.31 137 THR A CA 1
ATOM 1055 C C . THR A 1 137 ? 30.517 -9.965 -16.989 1.00 39.31 137 THR A C 1
ATOM 1057 O O . THR A 1 137 ? 31.716 -9.836 -16.746 1.00 39.31 137 THR A O 1
ATOM 1060 N N . PRO A 1 138 ? 29.694 -10.595 -16.127 1.00 43.97 138 PRO A N 1
ATOM 1061 C CA . PRO A 1 138 ? 30.119 -11.192 -14.849 1.00 43.97 138 PRO A CA 1
ATOM 1062 C C . PRO A 1 138 ? 31.104 -12.375 -14.945 1.00 43.97 138 PRO A C 1
ATOM 1064 O O . PRO A 1 138 ? 31.448 -12.961 -13.922 1.00 43.97 138 PRO A O 1
ATOM 1067 N N . GLN A 1 139 ? 31.552 -12.761 -16.146 1.00 42.06 139 GLN A N 1
ATOM 1068 C CA . GLN A 1 139 ? 32.460 -13.901 -16.348 1.00 42.06 139 GLN A CA 1
ATOM 1069 C C . GLN A 1 139 ? 33.907 -13.654 -15.882 1.00 42.06 139 GLN A C 1
ATOM 1071 O O . GLN A 1 139 ? 34.663 -14.614 -15.779 1.00 42.06 139 GLN A O 1
ATOM 1076 N N . ASP A 1 140 ? 34.271 -12.422 -15.513 1.00 39.53 140 ASP A N 1
ATOM 1077 C CA . ASP A 1 140 ? 35.595 -12.094 -14.956 1.00 39.53 140 ASP A CA 1
ATOM 1078 C C . ASP A 1 140 ? 35.695 -12.271 -13.422 1.00 39.53 140 ASP A C 1
ATOM 1080 O O . ASP A 1 140 ? 36.679 -11.848 -12.813 1.00 39.53 140 ASP A O 1
ATOM 1084 N N . GLN A 1 141 ? 34.705 -12.889 -12.758 1.00 44.41 141 GLN A N 1
ATOM 1085 C CA . GLN A 1 141 ? 34.763 -13.165 -11.313 1.00 44.41 141 GLN A CA 1
ATOM 1086 C C . GLN A 1 141 ? 34.659 -14.673 -11.007 1.00 44.41 141 GLN A C 1
ATOM 1088 O O . GLN A 1 141 ? 33.607 -15.278 -11.234 1.00 44.41 141 GLN A O 1
ATOM 1093 N N . PRO A 1 142 ? 35.715 -15.311 -10.459 1.00 33.09 142 PRO A N 1
ATOM 1094 C CA . PRO A 1 142 ? 35.653 -16.712 -10.061 1.00 33.09 142 PRO A CA 1
ATOM 1095 C C . PRO A 1 142 ? 34.777 -16.854 -8.803 1.00 33.09 142 PRO A C 1
ATOM 1097 O O . PRO A 1 142 ? 35.125 -16.336 -7.745 1.00 33.09 142 PRO A O 1
ATOM 1100 N N . GLY A 1 143 ? 33.636 -17.553 -8.906 1.00 39.56 143 GLY A N 1
ATOM 1101 C CA . GLY A 1 143 ? 32.796 -17.869 -7.734 1.00 39.56 143 GLY A CA 1
ATOM 1102 C C . GLY A 1 143 ? 31.305 -18.187 -7.953 1.00 39.56 143 GLY A C 1
ATOM 1103 O O . GLY A 1 143 ? 30.571 -18.288 -6.975 1.00 39.56 143 GLY A O 1
ATOM 1104 N N . LEU A 1 144 ? 30.820 -18.353 -9.190 1.00 47.03 144 LEU A N 1
ATOM 110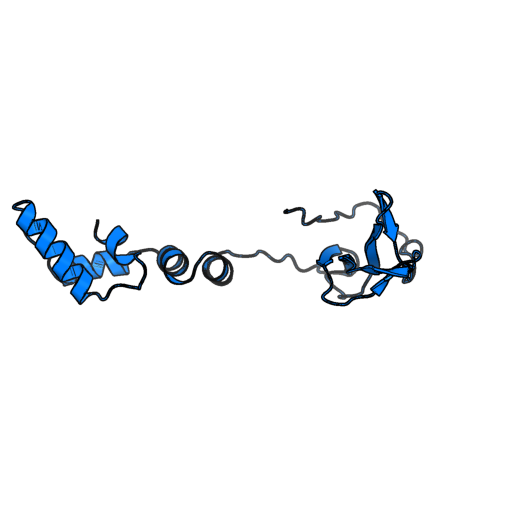5 C CA . LEU A 1 144 ? 29.383 -18.437 -9.537 1.00 47.03 144 LEU A CA 1
ATOM 1106 C C . LEU A 1 144 ? 28.669 -19.779 -9.230 1.00 47.03 144 LEU A C 1
ATOM 1108 O O . LEU A 1 144 ? 27.726 -20.154 -9.925 1.00 47.03 144 LEU A O 1
ATOM 1112 N N . ALA A 1 145 ? 29.051 -20.508 -8.181 1.00 36.12 145 ALA A N 1
ATOM 1113 C CA . ALA A 1 145 ? 28.314 -21.700 -7.749 1.00 36.12 145 ALA A CA 1
ATOM 1114 C C . ALA A 1 145 ? 27.394 -21.361 -6.560 1.00 36.12 145 ALA A C 1
ATOM 1116 O O . ALA A 1 145 ? 27.815 -21.439 -5.410 1.00 36.12 145 ALA A O 1
ATOM 1117 N N . GLY A 1 146 ? 26.134 -20.982 -6.826 1.00 38.88 146 GLY A N 1
ATOM 1118 C CA . GLY A 1 146 ? 25.088 -20.948 -5.784 1.00 38.88 146 GLY A CA 1
ATOM 1119 C C . GLY A 1 146 ? 24.073 -19.798 -5.801 1.00 38.88 146 GLY A C 1
ATOM 1120 O O . GLY A 1 146 ? 23.320 -19.658 -4.837 1.00 38.88 146 GLY A O 1
ATOM 1121 N N . LEU A 1 147 ? 24.022 -18.966 -6.844 1.00 45.25 147 LEU A N 1
ATOM 1122 C CA . LEU A 1 147 ? 23.200 -17.750 -6.831 1.00 45.25 147 LEU A CA 1
ATOM 1123 C C . LEU A 1 147 ? 21.724 -18.014 -7.147 1.00 45.25 147 LEU A C 1
ATOM 1125 O O . LEU A 1 147 ? 21.382 -18.600 -8.171 1.00 45.25 147 LEU A O 1
ATOM 1129 N N . ARG A 1 148 ? 20.841 -17.551 -6.255 1.00 48.41 148 ARG A N 1
ATOM 1130 C CA . ARG A 1 148 ? 19.386 -17.595 -6.431 1.00 48.41 148 ARG A CA 1
ATOM 1131 C C . ARG A 1 148 ? 18.917 -16.284 -7.058 1.00 48.41 148 ARG A C 1
ATOM 1133 O O . ARG A 1 148 ? 18.912 -15.256 -6.389 1.00 48.41 148 ARG A O 1
ATOM 1140 N N . ALA A 1 149 ? 18.482 -16.328 -8.313 1.00 46.16 149 ALA A N 1
ATOM 1141 C CA . ALA A 1 149 ? 17.673 -15.260 -8.888 1.00 46.16 149 ALA A CA 1
ATOM 1142 C C . ALA A 1 149 ? 16.275 -15.313 -8.251 1.00 46.16 149 ALA A C 1
ATOM 1144 O O . ALA A 1 149 ? 15.612 -16.350 -8.302 1.00 46.16 149 ALA A O 1
ATOM 1145 N N . GLN A 1 150 ? 15.827 -14.223 -7.630 1.00 49.88 150 GLN A N 1
ATOM 1146 C CA . GLN A 1 150 ? 14.419 -14.073 -7.273 1.00 49.88 150 GLN A CA 1
ATOM 1147 C C . GLN A 1 150 ? 13.719 -13.393 -8.444 1.00 49.88 150 GLN A C 1
ATOM 1149 O O . GLN A 1 150 ? 13.803 -12.182 -8.623 1.00 49.88 150 GLN A O 1
ATOM 1154 N N . SER A 1 151 ? 13.062 -14.194 -9.277 1.00 42.06 151 SER A N 1
ATOM 1155 C CA . SER A 1 151 ? 12.129 -13.680 -10.272 1.00 42.06 151 SER A CA 1
ATOM 1156 C C . SER A 1 151 ? 10.873 -13.201 -9.549 1.00 42.06 151 SER A C 1
ATOM 1158 O O . SER A 1 151 ? 10.132 -14.013 -8.996 1.00 42.06 151 SER A O 1
ATOM 1160 N N . ALA A 1 152 ? 10.610 -11.897 -9.570 1.00 38.16 152 ALA A N 1
ATOM 1161 C CA . ALA A 1 152 ? 9.272 -11.384 -9.320 1.00 38.16 152 ALA A CA 1
ATOM 1162 C C . ALA A 1 152 ? 8.415 -11.701 -10.557 1.00 38.16 152 ALA A C 1
ATOM 1164 O O . ALA A 1 152 ? 8.296 -10.905 -11.479 1.00 38.16 152 ALA A O 1
ATOM 1165 N N . ILE A 1 153 ? 7.879 -12.921 -10.621 1.00 36.09 153 ILE A N 1
ATOM 1166 C CA . ILE A 1 153 ? 6.738 -13.218 -11.486 1.00 36.09 153 ILE A CA 1
ATOM 1167 C C . ILE A 1 153 ? 5.515 -12.831 -10.672 1.00 36.09 153 ILE A C 1
ATOM 1169 O O . ILE A 1 153 ? 5.237 -13.530 -9.704 1.00 36.09 153 ILE A O 1
ATOM 1173 N N . HIS A 1 154 ? 4.793 -11.782 -11.059 1.00 27.77 154 HIS A N 1
ATOM 1174 C CA . HIS A 1 154 ? 3.338 -11.684 -10.907 1.00 27.77 154 HIS A CA 1
ATOM 1175 C C . HIS A 1 154 ? 2.791 -10.686 -11.945 1.00 27.77 154 HIS A C 1
ATOM 1177 O O . HIS A 1 154 ? 3.055 -9.496 -11.837 1.00 27.77 154 HIS A O 1
ATOM 1183 N N . LEU A 1 155 ? 2.100 -11.276 -12.936 1.00 31.98 155 LEU A N 1
ATOM 1184 C CA . LEU A 1 155 ? 1.029 -10.794 -13.831 1.00 31.98 155 LEU A CA 1
ATOM 1185 C C . LEU A 1 155 ? 1.032 -9.334 -14.310 1.00 31.98 155 LEU A C 1
ATOM 1187 O O . LEU A 1 155 ? 0.733 -8.434 -13.500 1.00 31.98 155 LEU A O 1
#

Solvent-accessible surface area (backbone atoms only — not comparable to full-atom values): 9537 Å² total; per-residue (Å²): 111,70,60,66,53,62,47,35,77,75,79,60,50,71,68,54,51,51,50,54,51,33,51,56,20,54,79,64,79,39,84,56,77,53,68,67,57,53,49,52,55,61,70,66,52,55,67,54,59,48,36,34,44,74,66,27,67,70,56,22,43,74,76,66,49,83,76,83,75,82,73,42,91,44,74,86,60,35,47,44,56,50,78,44,76,48,97,51,81,44,70,48,98,87,68,46,81,39,60,35,30,38,36,40,33,28,26,59,48,74,64,45,70,58,41,52,41,40,39,36,78,41,97,87,77,46,79,46,68,65,76,64,69,80,49,80,70,76,83,86,56,96,74,88,81,78,79,63,77,56,76,76,81,77,137